Protein AF-A0A2I0HFH2-F1 (afdb_monomer)

Secondary structure (DSSP, 8-state):
-EEEEETTEEEE---HHHHHHHHHHHHHHHHHHHHTT-SEEE---TT--EEE-TT--HHHHHHHHHT-----STT---SS-S----S----SS---SSHHHH-

Solvent-accessible surface area (backbone atoms only — not comparable to full-atom values): 6487 Å² total; per-residue (Å²): 93,74,44,78,83,46,94,99,40,65,49,38,48,69,52,71,69,56,38,50,52,52,37,54,51,51,44,51,52,52,52,50,43,48,74,72,64,39,62,58,55,68,57,89,36,75,84,57,53,62,48,66,45,74,90,56,50,71,69,60,51,51,55,58,49,66,72,58,76,62,78,68,33,52,85,59,75,54,92,45,55,86,72,76,78,89,85,73,88,78,72,93,77,40,87,41,99,44,66,80,67,22,103

Mean predicted aligned error: 5.27 Å

Foldseek 3Di:
DWDCPDPPDIDAWDDPVRFVVVLVVVLVVQVVCLVVPPQKDADQWQVTLIDGSVPDDPVNSVVSSVPRGDATAAPSPDPGDHHDDPPDDDLPQADDPDPVNRD

Structure (mmCIF, N/CA/C/O backbone):
data_AF-A0A2I0HFH2-F1
#
_entry.id   AF-A0A2I0HFH2-F1
#
loop_
_atom_site.group_PDB
_atom_site.id
_atom_site.type_symbol
_atom_site.label_atom_id
_atom_site.label_alt_id
_atom_site.label_comp_id
_atom_site.label_asym_id
_atom_site.label_entity_id
_atom_site.label_seq_id
_atom_site.pdbx_PDB_ins_code
_atom_site.Cartn_x
_atom_site.Cartn_y
_atom_site.Cartn_z
_atom_site.occupancy
_atom_site.B_iso_or_equiv
_atom_site.auth_seq_id
_atom_site.auth_comp_id
_atom_site.auth_asym_id
_atom_site.auth_atom_id
_atom_site.pdbx_PDB_model_num
ATOM 1 N N . SER A 1 1 ? 13.170 -0.914 -10.119 1.00 74.69 1 SER A N 1
ATOM 2 C CA . SER A 1 1 ? 13.074 -1.632 -11.407 1.00 74.69 1 SER A CA 1
ATOM 3 C C . SER A 1 1 ? 13.128 -3.133 -11.164 1.00 74.69 1 SER A C 1
ATOM 5 O O . SER A 1 1 ? 13.531 -3.560 -10.085 1.00 74.69 1 SER A O 1
ATOM 7 N N . GLY A 1 2 ? 12.676 -3.926 -12.139 1.00 78.62 2 GLY A N 1
ATOM 8 C CA . GLY A 1 2 ? 12.786 -5.384 -12.115 1.00 78.62 2 GLY A CA 1
ATOM 9 C C . GLY A 1 2 ? 13.889 -5.871 -13.050 1.00 78.62 2 GLY A C 1
ATOM 10 O O . GLY A 1 2 ? 14.022 -5.345 -14.150 1.00 78.62 2 GLY A O 1
ATOM 11 N N . GLU A 1 3 ? 14.652 -6.869 -12.622 1.00 80.62 3 GLU A N 1
ATOM 12 C CA . GLU A 1 3 ? 15.726 -7.508 -13.386 1.00 80.62 3 GLU A CA 1
ATOM 13 C C . GLU A 1 3 ? 15.618 -9.035 -13.250 1.00 80.62 3 GLU A C 1
ATOM 15 O O . GLU A 1 3 ? 15.403 -9.557 -12.155 1.00 80.62 3 GLU A O 1
ATOM 20 N N . VAL A 1 4 ? 15.787 -9.781 -14.344 1.00 80.81 4 VAL A N 1
ATOM 21 C CA . VAL A 1 4 ? 15.844 -11.251 -14.297 1.00 80.81 4 VAL A CA 1
ATOM 22 C C . VAL A 1 4 ? 17.288 -11.682 -14.045 1.00 80.81 4 VAL A C 1
ATOM 24 O O . VAL A 1 4 ? 18.099 -11.707 -14.962 1.00 80.81 4 VAL A O 1
ATOM 27 N N . ARG A 1 5 ? 17.610 -12.043 -12.797 1.00 81.06 5 ARG A N 1
ATOM 28 C CA . ARG A 1 5 ? 18.951 -12.543 -12.417 1.00 81.06 5 ARG A CA 1
ATOM 29 C C . ARG A 1 5 ? 19.081 -14.065 -12.474 1.00 81.06 5 ARG A C 1
ATOM 31 O O . ARG A 1 5 ? 20.180 -14.592 -12.593 1.00 81.06 5 ARG A O 1
ATOM 38 N N . GLN A 1 6 ? 17.962 -14.776 -12.357 1.00 82.94 6 GLN A N 1
ATOM 39 C CA . GLN A 1 6 ? 17.884 -16.235 -12.407 1.00 82.94 6 GLN A CA 1
ATOM 40 C C . GLN A 1 6 ? 16.625 -16.627 -13.184 1.00 82.94 6 GLN A C 1
ATOM 42 O O . GLN A 1 6 ? 15.585 -15.986 -13.037 1.00 82.94 6 GLN A O 1
ATOM 47 N N . GLN A 1 7 ? 16.694 -17.689 -13.992 1.00 82.81 7 GLN A N 1
ATOM 48 C CA . GLN A 1 7 ? 15.530 -18.196 -14.722 1.00 82.81 7 GLN A CA 1
ATOM 49 C C . GLN A 1 7 ? 14.340 -18.414 -13.771 1.00 82.81 7 GLN A C 1
ATOM 51 O O . GLN A 1 7 ? 14.479 -19.025 -12.712 1.00 82.81 7 GLN A O 1
ATOM 56 N N . GLY A 1 8 ? 13.174 -17.883 -14.148 1.00 79.19 8 GLY A N 1
ATOM 57 C CA . GLY A 1 8 ? 11.947 -17.978 -1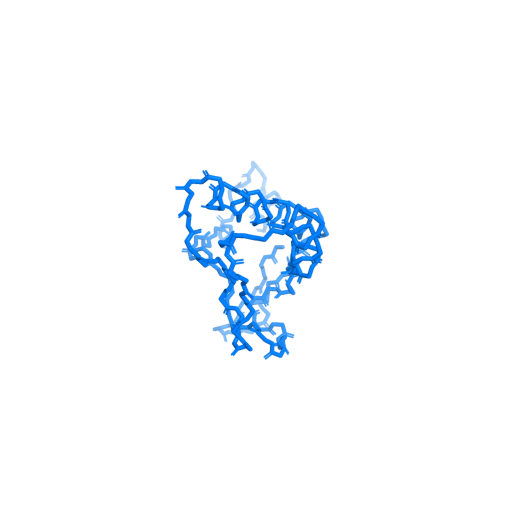3.353 1.00 79.19 8 GLY A CA 1
ATOM 58 C C . GLY A 1 8 ? 11.879 -17.048 -12.135 1.00 79.19 8 GLY A C 1
ATOM 59 O O . GLY A 1 8 ? 10.886 -17.099 -11.415 1.00 79.19 8 GLY A O 1
ATOM 60 N N . LYS A 1 9 ? 12.884 -16.191 -11.895 1.00 78.50 9 LYS A N 1
ATOM 61 C CA . LYS A 1 9 ? 12.880 -15.221 -10.790 1.00 78.50 9 LYS A CA 1
ATOM 62 C C . LYS A 1 9 ? 13.190 -13.809 -11.268 1.00 78.50 9 LYS A C 1
ATOM 64 O O . LYS A 1 9 ? 14.233 -13.545 -11.865 1.00 78.50 9 LYS A O 1
ATOM 69 N N . ILE A 1 10 ? 12.299 -12.887 -10.924 1.00 77.38 10 ILE A N 1
ATOM 70 C CA . ILE A 1 10 ? 12.507 -11.452 -11.106 1.00 77.38 10 ILE A CA 1
ATOM 71 C C . ILE A 1 10 ? 12.995 -10.894 -9.772 1.00 77.38 10 ILE A C 1
ATOM 73 O O . ILE A 1 10 ? 12.313 -11.019 -8.757 1.00 77.38 10 ILE A O 1
ATOM 77 N N . HIS A 1 11 ? 14.172 -10.281 -9.777 1.00 79.69 11 HIS A N 1
ATOM 78 C CA . HIS A 1 11 ? 14.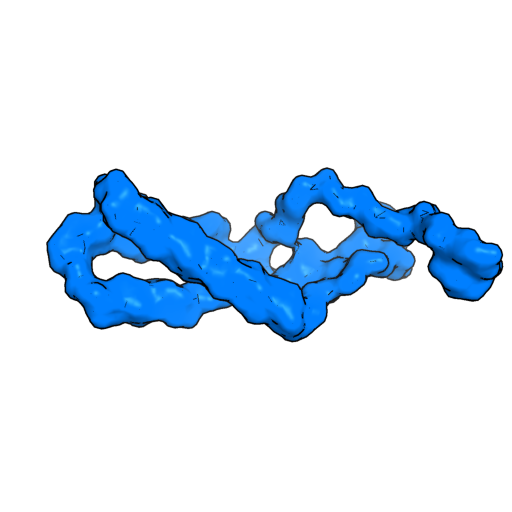624 -9.443 -8.681 1.00 79.69 11 HIS A CA 1
ATOM 79 C C . HIS A 1 11 ? 14.006 -8.061 -8.859 1.00 79.69 11 HIS A C 1
ATOM 81 O O . HIS A 1 11 ? 14.195 -7.429 -9.897 1.00 79.69 11 HIS A O 1
ATOM 87 N N . TYR A 1 12 ? 13.236 -7.605 -7.878 1.00 79.81 12 TYR A N 1
ATOM 88 C CA . TYR A 1 12 ? 12.529 -6.337 -7.964 1.00 79.81 12 TYR A CA 1
ATOM 89 C C . TYR A 1 12 ? 12.919 -5.441 -6.796 1.00 79.81 12 TYR A C 1
ATOM 91 O O . TYR A 1 12 ? 12.744 -5.810 -5.637 1.00 79.81 12 TYR A O 1
ATOM 99 N N . THR A 1 13 ? 13.417 -4.250 -7.110 1.00 81.62 13 THR A N 1
ATOM 100 C CA . THR A 1 13 ? 13.818 -3.255 -6.111 1.00 81.62 13 THR A CA 1
ATOM 101 C C . THR A 1 13 ? 13.019 -1.982 -6.327 1.00 81.62 13 THR A C 1
ATOM 103 O O . THR A 1 13 ? 12.933 -1.480 -7.455 1.00 81.62 13 THR A O 1
ATOM 106 N N . LEU A 1 14 ? 12.435 -1.446 -5.258 1.00 85.25 14 LEU A N 1
ATOM 107 C CA . LEU A 1 14 ? 11.811 -0.129 -5.302 1.00 85.25 14 LEU A CA 1
ATOM 108 C C . LEU A 1 14 ? 12.848 0.965 -5.078 1.00 85.25 14 LEU A C 1
ATOM 110 O O . LEU A 1 14 ? 13.724 0.832 -4.224 1.00 85.25 14 LEU A O 1
ATOM 114 N N . SER A 1 15 ? 12.710 2.071 -5.810 1.00 89.44 15 SER A N 1
ATOM 115 C CA . SER A 1 15 ? 13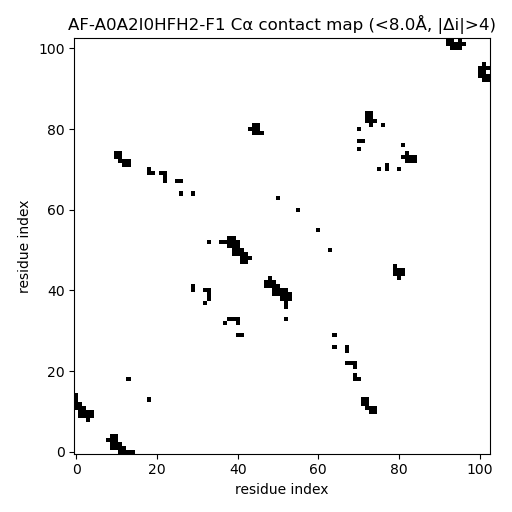.429 3.291 -5.453 1.00 89.44 15 SER A CA 1
ATOM 116 C C . SER A 1 15 ? 12.861 3.875 -4.155 1.00 89.44 15 SER A C 1
ATOM 118 O O . SER A 1 15 ? 11.726 3.579 -3.775 1.00 89.44 15 SER A O 1
ATOM 120 N N . GLN A 1 16 ? 13.628 4.729 -3.473 1.00 91.56 16 GLN A N 1
ATOM 121 C CA . GLN A 1 16 ? 13.125 5.396 -2.266 1.00 91.56 16 GLN A CA 1
ATOM 122 C C . GLN A 1 16 ? 11.907 6.277 -2.559 1.00 91.56 16 GLN A C 1
ATOM 124 O O . GLN A 1 16 ? 10.932 6.238 -1.817 1.00 91.56 16 GLN A O 1
ATOM 129 N N . VAL A 1 17 ? 11.915 6.975 -3.698 1.00 95.25 17 VAL A N 1
ATOM 130 C CA . VAL A 1 17 ? 10.788 7.806 -4.141 1.00 95.25 17 VAL A CA 1
ATOM 131 C C . VAL A 1 17 ? 9.524 6.960 -4.335 1.00 95.25 17 VAL A C 1
ATOM 133 O O . VAL A 1 17 ? 8.443 7.353 -3.902 1.00 95.25 17 VAL A O 1
ATOM 136 N N . ASP A 1 18 ? 9.642 5.765 -4.924 1.00 91.19 18 ASP A N 1
ATOM 137 C CA . ASP A 1 18 ? 8.495 4.859 -5.076 1.00 91.19 18 ASP A CA 1
ATOM 138 C C . ASP A 1 18 ? 7.955 4.393 -3.718 1.00 91.19 18 ASP A C 1
ATOM 140 O O . ASP A 1 18 ? 6.740 4.353 -3.520 1.00 91.19 18 ASP A O 1
ATOM 144 N N . LYS A 1 19 ? 8.841 4.063 -2.766 1.00 91.12 19 LYS A N 1
ATOM 145 C CA . LYS A 1 19 ? 8.445 3.662 -1.405 1.00 91.12 19 LYS A CA 1
ATOM 146 C C . LYS A 1 19 ? 7.695 4.783 -0.688 1.00 91.12 19 LYS A C 1
ATOM 148 O O . LYS A 1 19 ? 6.653 4.530 -0.085 1.00 91.12 19 LYS A O 1
ATOM 153 N N . GLU A 1 20 ? 8.188 6.014 -0.782 1.00 94.38 20 GLU A N 1
ATOM 154 C CA . GLU A 1 20 ? 7.552 7.197 -0.194 1.00 94.38 20 GLU A CA 1
ATOM 155 C C . GLU A 1 20 ? 6.172 7.462 -0.806 1.00 94.38 20 GLU A C 1
ATOM 157 O O . GLU A 1 20 ? 5.199 7.649 -0.071 1.00 94.38 20 GLU A O 1
ATOM 162 N N . ASN A 1 21 ? 6.055 7.388 -2.134 1.00 95.56 21 ASN A N 1
ATOM 163 C CA . ASN A 1 21 ? 4.784 7.561 -2.838 1.00 95.56 21 ASN A CA 1
ATOM 164 C C . ASN A 1 21 ? 3.761 6.484 -2.458 1.00 95.56 21 ASN A C 1
ATOM 166 O O . ASN A 1 21 ? 2.601 6.798 -2.182 1.00 95.56 21 ASN A O 1
ATOM 170 N N . LEU A 1 22 ? 4.181 5.217 -2.397 1.00 92.44 22 LEU A N 1
ATOM 171 C CA . LEU A 1 22 ? 3.320 4.114 -1.966 1.00 92.44 22 LEU A CA 1
ATOM 172 C C . LEU A 1 22 ? 2.863 4.296 -0.514 1.00 92.44 22 LEU A C 1
ATOM 174 O O . LEU A 1 22 ? 1.680 4.117 -0.218 1.00 92.44 22 LEU A O 1
ATOM 178 N N . ARG A 1 23 ? 3.769 4.712 0.381 1.00 93.62 23 ARG A N 1
ATOM 179 C CA . ARG A 1 23 ? 3.445 4.989 1.786 1.00 93.62 23 ARG A CA 1
ATOM 180 C C . ARG A 1 23 ? 2.428 6.123 1.895 1.00 93.62 23 ARG A C 1
ATOM 182 O O . ARG A 1 23 ? 1.428 5.979 2.596 1.00 93.62 23 ARG A O 1
ATOM 189 N N . ALA A 1 24 ? 2.646 7.223 1.178 1.00 96.44 24 ALA A N 1
ATOM 190 C CA . ALA A 1 24 ? 1.733 8.362 1.154 1.00 96.44 24 ALA A CA 1
ATOM 191 C C . ALA A 1 24 ? 0.343 7.970 0.621 1.00 96.44 24 ALA A C 1
ATOM 193 O O . ALA A 1 24 ? -0.672 8.298 1.240 1.00 96.44 24 ALA A O 1
ATOM 194 N N . GLY A 1 25 ? 0.292 7.211 -0.478 1.00 95.94 25 GLY A N 1
ATOM 195 C CA . GLY A 1 25 ? -0.952 6.721 -1.073 1.00 95.94 25 GLY A CA 1
ATOM 196 C C . GLY A 1 25 ? -1.736 5.787 -0.148 1.00 95.94 25 GLY A C 1
ATOM 197 O O . GLY A 1 25 ? -2.950 5.946 0.004 1.00 95.94 25 GLY A O 1
ATOM 198 N N . LEU A 1 26 ? -1.057 4.854 0.526 1.00 94.44 26 LEU A N 1
ATOM 199 C CA . LEU A 1 26 ? -1.697 3.944 1.479 1.00 94.44 26 LEU A CA 1
ATOM 200 C C . LEU A 1 26 ? -2.239 4.696 2.701 1.00 94.44 26 LEU A C 1
ATOM 202 O O . LEU A 1 26 ? -3.394 4.492 3.075 1.00 94.44 26 LEU A O 1
ATOM 206 N N . ARG A 1 27 ? -1.464 5.632 3.269 1.00 96.75 27 ARG A N 1
ATOM 207 C CA . ARG A 1 27 ? -1.943 6.492 4.365 1.00 96.75 27 ARG A CA 1
ATOM 208 C C . ARG A 1 27 ? -3.193 7.269 3.970 1.00 96.75 27 ARG A C 1
ATOM 210 O O . ARG A 1 27 ? -4.158 7.319 4.729 1.00 96.75 27 ARG A O 1
ATOM 217 N N . GLN A 1 28 ? -3.187 7.861 2.778 1.00 97.62 28 GLN A N 1
ATOM 218 C CA . GLN A 1 28 ? -4.329 8.624 2.287 1.00 97.62 28 GLN A CA 1
ATOM 219 C C . GLN A 1 28 ? -5.553 7.732 2.057 1.00 97.62 28 GLN A C 1
ATOM 221 O O . GLN A 1 28 ? -6.665 8.121 2.405 1.00 97.62 28 GLN A O 1
ATOM 226 N N . SER A 1 29 ? -5.351 6.522 1.536 1.00 96.88 29 SER A N 1
ATOM 227 C CA . SER A 1 29 ? -6.424 5.543 1.340 1.00 96.88 29 SER A CA 1
ATOM 228 C C . SER A 1 29 ? -7.080 5.164 2.671 1.00 96.88 29 SER A C 1
ATOM 230 O O . SER A 1 29 ? -8.303 5.190 2.779 1.00 96.88 29 SER A O 1
ATOM 232 N N . LEU A 1 30 ? -6.283 4.898 3.711 1.00 96.56 30 LEU A N 1
ATOM 233 C CA . LEU A 1 30 ? -6.784 4.604 5.057 1.00 96.56 30 LEU A CA 1
ATOM 234 C C . LEU A 1 30 ? -7.570 5.785 5.648 1.00 96.56 30 LEU A C 1
ATOM 236 O O . LEU A 1 30 ? -8.657 5.575 6.181 1.00 96.56 30 LEU A O 1
ATOM 240 N N . ARG A 1 31 ? -7.090 7.028 5.488 1.00 96.19 31 ARG A N 1
ATOM 241 C CA . ARG A 1 31 ? -7.837 8.230 5.913 1.00 96.19 31 ARG A CA 1
ATOM 242 C C . ARG A 1 31 ? -9.192 8.347 5.221 1.00 96.19 31 ARG A C 1
ATOM 244 O O . ARG A 1 31 ? -10.180 8.659 5.878 1.00 96.19 31 ARG A O 1
ATOM 251 N N . ILE A 1 32 ? -9.246 8.084 3.914 1.00 97.50 32 ILE A N 1
ATOM 252 C CA . ILE A 1 32 ? -10.498 8.108 3.147 1.00 97.50 32 ILE A CA 1
ATOM 253 C C . ILE A 1 32 ? -11.465 7.042 3.670 1.00 97.50 32 ILE A C 1
ATOM 255 O O . ILE A 1 32 ? -12.637 7.346 3.867 1.00 97.50 32 ILE A O 1
ATOM 259 N N . LEU A 1 33 ? -10.987 5.823 3.941 1.00 97.06 33 LEU A N 1
ATOM 260 C CA . LEU A 1 33 ? -11.821 4.748 4.490 1.00 97.06 33 LEU A CA 1
ATOM 261 C C . LEU A 1 33 ? -12.391 5.109 5.870 1.00 97.06 33 LEU A C 1
ATOM 263 O O . LEU A 1 33 ? -13.587 4.931 6.097 1.00 97.06 33 LEU A O 1
ATOM 267 N N . ILE A 1 34 ? -11.569 5.671 6.763 1.00 95.31 34 ILE A N 1
ATOM 268 C CA . ILE A 1 34 ? -12.015 6.156 8.080 1.00 95.31 34 ILE A CA 1
ATOM 269 C C . ILE A 1 34 ? -13.081 7.248 7.911 1.00 95.31 34 ILE A C 1
ATOM 271 O O . ILE A 1 34 ? -14.153 7.165 8.505 1.00 95.31 34 ILE A O 1
ATOM 275 N N . ALA A 1 35 ? -12.820 8.247 7.062 1.00 94.50 35 ALA A N 1
ATOM 276 C CA . ALA A 1 35 ? -13.749 9.349 6.808 1.00 94.50 35 ALA A CA 1
ATOM 277 C C . ALA A 1 35 ? -15.063 8.891 6.149 1.00 94.50 35 ALA A C 1
ATOM 279 O O . ALA A 1 35 ? -16.106 9.502 6.368 1.00 94.50 35 ALA A O 1
ATOM 280 N N . ALA A 1 36 ? -15.026 7.805 5.373 1.00 96.69 36 ALA A N 1
ATOM 281 C CA . ALA A 1 36 ? -16.204 7.171 4.787 1.00 96.69 36 ALA A CA 1
ATOM 282 C C . ALA A 1 36 ? -17.039 6.366 5.804 1.00 96.69 36 ALA A C 1
ATOM 284 O O . ALA A 1 36 ? -18.087 5.835 5.440 1.00 96.69 36 ALA A O 1
ATOM 285 N N . GLY A 1 37 ? -16.604 6.279 7.066 1.00 95.25 37 GLY A N 1
ATOM 286 C CA . GLY A 1 37 ? -17.327 5.592 8.135 1.00 95.25 37 GLY A CA 1
ATOM 287 C C . GLY A 1 37 ? -17.003 4.104 8.258 1.00 95.25 37 GLY A C 1
ATOM 288 O O . GLY A 1 37 ? -17.817 3.356 8.799 1.00 95.25 37 GLY A O 1
ATOM 289 N N . ALA A 1 38 ? -15.843 3.650 7.767 1.00 96.81 38 ALA A N 1
ATOM 290 C CA . ALA A 1 38 ? -15.374 2.296 8.052 1.00 96.81 38 ALA A CA 1
ATOM 291 C C . ALA A 1 38 ? -15.296 2.073 9.571 1.00 96.81 38 ALA A C 1
ATOM 293 O O . ALA A 1 38 ? -14.820 2.938 10.296 1.00 96.81 38 ALA A O 1
ATOM 294 N N . THR A 1 39 ? -15.756 0.920 10.063 1.00 96.81 39 THR A N 1
ATOM 295 C CA . THR A 1 39 ? -15.695 0.577 11.499 1.00 96.81 39 THR A CA 1
ATOM 296 C C . THR A 1 39 ? -14.300 0.104 11.923 1.00 96.81 39 THR A C 1
ATOM 298 O O . THR A 1 39 ? -13.906 0.264 13.078 1.00 96.81 39 THR A O 1
ATOM 301 N N . GLU A 1 40 ? -13.542 -0.465 10.987 1.00 96.50 40 GLU A N 1
ATOM 302 C CA . GLU A 1 40 ? -12.170 -0.941 11.157 1.00 96.50 40 GLU A CA 1
ATOM 303 C C . GLU A 1 40 ? -11.422 -0.763 9.830 1.00 96.50 40 GLU A C 1
ATOM 305 O O . GLU A 1 40 ? -11.988 -0.992 8.758 1.00 96.50 40 GLU A O 1
ATOM 310 N N . VAL A 1 41 ? -10.153 -0.365 9.901 1.00 96.75 41 VAL A N 1
ATOM 311 C CA . VAL A 1 41 ? -9.247 -0.313 8.747 1.00 96.75 41 VAL A CA 1
ATOM 312 C C . VAL A 1 41 ? -7.923 -0.980 9.094 1.00 96.75 41 VAL A C 1
ATOM 314 O O . VAL A 1 41 ? -7.527 -1.033 10.257 1.00 96.75 41 VAL A O 1
ATOM 317 N N . GLY A 1 42 ? -7.219 -1.489 8.089 1.00 94.69 42 GLY A N 1
ATOM 318 C CA . GLY A 1 42 ? -5.978 -2.227 8.285 1.00 94.69 42 GLY A CA 1
ATOM 319 C C . GLY A 1 42 ? -5.186 -2.395 7.000 1.00 94.69 42 GLY A C 1
ATOM 320 O O . GLY A 1 42 ? -5.605 -1.957 5.926 1.00 94.69 42 GLY A O 1
ATOM 321 N N . THR A 1 43 ? -4.032 -3.041 7.121 1.00 91.25 43 THR A N 1
ATOM 322 C CA . THR A 1 43 ? -3.202 -3.445 5.983 1.00 91.25 43 THR A CA 1
ATOM 323 C C . THR A 1 43 ? -3.228 -4.967 5.828 1.00 91.25 43 THR A C 1
ATOM 325 O O . THR A 1 43 ? -3.724 -5.687 6.688 1.00 91.25 43 THR A O 1
ATOM 328 N N . HIS A 1 44 ? -2.700 -5.478 4.714 1.00 88.50 44 HIS A N 1
ATOM 329 C CA . HIS A 1 44 ? -2.595 -6.923 4.462 1.00 88.50 44 HIS A CA 1
ATOM 330 C C . HIS A 1 44 ? -1.372 -7.572 5.140 1.00 88.50 44 HIS A C 1
ATOM 332 O O . HIS A 1 44 ? -0.927 -8.636 4.711 1.00 88.50 44 HIS A O 1
ATOM 338 N N . ARG A 1 45 ? -0.801 -6.943 6.175 1.00 89.44 45 ARG A N 1
ATOM 339 C CA . ARG A 1 45 ? 0.289 -7.552 6.945 1.00 8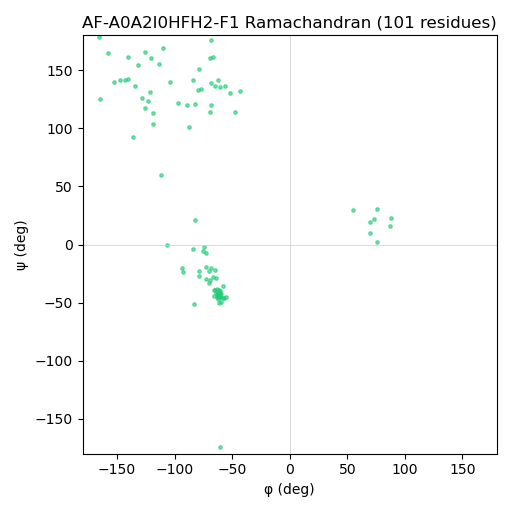9.44 45 ARG A CA 1
ATOM 340 C C . ARG A 1 45 ? -0.185 -8.831 7.627 1.00 89.44 45 ARG A C 1
ATOM 342 O O . ARG A 1 45 ? -1.301 -8.891 8.145 1.00 89.44 45 ARG A O 1
ATOM 349 N N . SER A 1 46 ? 0.674 -9.845 7.664 1.00 89.69 46 SER A N 1
ATOM 350 C CA . SER A 1 46 ? 0.340 -11.153 8.243 1.00 89.69 46 SER A CA 1
ATOM 351 C C . SER A 1 46 ? 0.153 -11.133 9.761 1.00 89.69 46 SER A C 1
ATOM 353 O O . SER A 1 46 ? -0.513 -12.015 10.296 1.00 89.69 46 SER A O 1
ATOM 355 N N . ASP A 1 47 ? 0.689 -10.124 1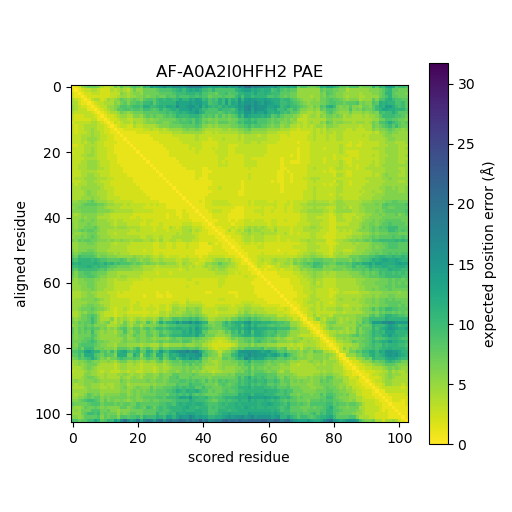0.451 1.00 91.06 47 ASP A N 1
ATOM 356 C CA . ASP A 1 47 ? 0.444 -9.874 11.878 1.00 91.06 47 ASP A CA 1
ATOM 357 C C . ASP A 1 47 ? -0.941 -9.262 12.166 1.00 91.06 47 ASP A C 1
ATOM 359 O O . ASP A 1 47 ? -1.340 -9.130 13.324 1.00 91.06 47 ASP A O 1
ATOM 363 N N . GLY A 1 48 ? -1.702 -8.921 11.121 1.00 91.75 48 GLY A N 1
ATOM 364 C CA . GLY A 1 48 ? -3.056 -8.401 11.236 1.00 91.75 48 GLY A CA 1
ATOM 365 C C . GLY A 1 48 ? -3.128 -6.940 11.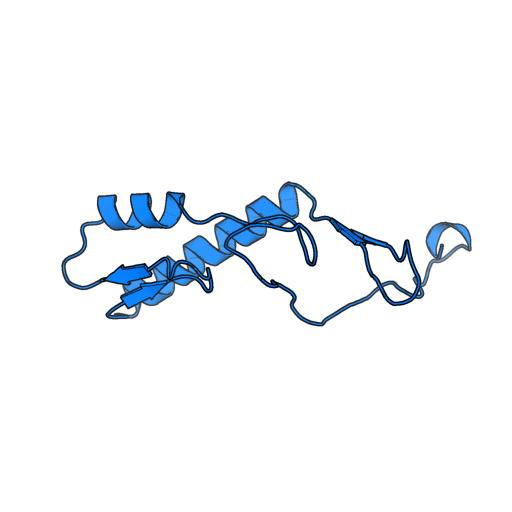673 1.00 91.75 48 GLY A C 1
ATOM 366 O O . GLY A 1 48 ? -4.105 -6.578 12.331 1.00 91.75 48 GLY A O 1
ATOM 367 N N . GLN A 1 49 ? -2.130 -6.113 11.330 1.00 93.88 49 GLN A N 1
ATOM 368 C CA . GLN A 1 49 ? -2.130 -4.669 11.597 1.00 93.88 49 GLN A CA 1
ATOM 369 C C . GLN A 1 49 ? -3.459 -4.002 11.186 1.00 93.88 49 GLN A C 1
ATOM 371 O O . GLN A 1 49 ? -3.791 -3.891 10.001 1.00 93.88 49 GLN A O 1
ATOM 376 N N . ARG A 1 50 ? -4.199 -3.504 12.182 1.00 95.56 50 ARG A N 1
ATOM 377 C CA . ARG A 1 50 ? -5.510 -2.860 12.025 1.00 95.56 50 ARG A CA 1
ATOM 378 C C . ARG A 1 50 ? -5.836 -1.941 13.194 1.00 95.56 50 ARG A C 1
ATOM 380 O O . ARG A 1 50 ? -5.249 -2.068 14.266 1.00 95.56 50 ARG A O 1
ATOM 387 N N . VAL A 1 51 ? -6.834 -1.085 13.009 1.00 96.06 51 VAL A N 1
ATOM 388 C CA . VAL A 1 51 ? -7.362 -0.204 14.049 1.00 96.06 51 VAL A CA 1
ATOM 389 C C . VAL A 1 51 ? -8.880 -0.050 13.928 1.00 96.06 51 VAL A C 1
ATOM 391 O O . VAL A 1 51 ? -9.423 0.042 12.825 1.00 96.06 51 VAL A O 1
ATOM 394 N N . LYS A 1 52 ? -9.574 -0.007 15.071 1.00 96.69 52 LYS A N 1
ATOM 395 C CA . LYS A 1 52 ? -11.003 0.330 15.132 1.00 96.69 52 LYS A CA 1
ATOM 396 C C . LYS A 1 52 ? -11.186 1.834 14.979 1.00 96.69 52 LYS A C 1
ATOM 398 O O . LYS A 1 52 ? -10.501 2.605 15.641 1.00 96.69 52 LYS A O 1
ATOM 403 N N . CYS A 1 53 ? -12.125 2.245 14.140 1.00 95.00 53 CYS A N 1
ATOM 404 C CA . CYS A 1 53 ? -12.341 3.652 13.812 1.00 95.00 53 CYS A CA 1
ATOM 405 C C . CYS A 1 53 ? -13.406 4.318 14.694 1.00 95.00 53 CYS A C 1
ATOM 407 O O . CYS A 1 53 ? -13.453 5.540 14.798 1.00 95.00 53 CYS A O 1
ATOM 409 N N . GLU A 1 54 ? -14.283 3.539 15.328 1.00 91.25 54 GLU A N 1
ATOM 410 C CA . GLU A 1 54 ? -15.325 4.087 16.195 1.00 91.25 54 GLU A CA 1
ATOM 411 C C . GLU A 1 54 ? -14.712 4.699 17.464 1.00 91.25 54 GLU A C 1
ATOM 413 O O . GLU A 1 54 ? -14.038 4.016 18.235 1.00 91.25 54 GLU A O 1
ATOM 418 N N . GLY A 1 55 ? -14.940 5.999 17.677 1.00 89.44 55 GLY A N 1
ATOM 419 C CA . GLY A 1 55 ? -14.454 6.717 18.860 1.00 89.44 55 GLY A CA 1
ATOM 420 C C . GLY A 1 55 ? -12.937 6.931 18.914 1.00 89.44 55 GLY A C 1
ATOM 421 O O . GLY A 1 55 ? -12.433 7.363 19.951 1.00 89.44 55 GLY A O 1
ATOM 422 N N . ILE A 1 56 ? -12.209 6.647 17.827 1.00 93.19 56 ILE A N 1
ATOM 423 C CA . ILE A 1 56 ? -10.759 6.850 17.765 1.00 93.19 56 ILE A CA 1
ATOM 424 C C . ILE A 1 56 ? -10.410 8.343 17.792 1.00 93.19 56 ILE A C 1
ATOM 426 O O . ILE A 1 56 ? -11.069 9.165 17.148 1.00 93.19 56 ILE A O 1
ATOM 430 N N . LYS A 1 57 ? -9.358 8.713 18.529 1.00 94.56 57 LYS A N 1
ATOM 431 C CA . LYS A 1 57 ? -8.847 10.087 18.518 1.00 94.56 57 LYS A CA 1
ATOM 432 C C . LYS A 1 57 ? -8.010 10.325 17.266 1.00 94.56 57 LYS A C 1
ATOM 434 O O . LYS A 1 57 ? -7.355 9.418 16.764 1.00 94.56 57 LYS A O 1
ATOM 439 N N . ALA A 1 58 ? -7.969 11.569 16.796 1.00 92.06 58 ALA A N 1
ATOM 440 C CA . ALA A 1 58 ? -7.156 11.940 15.637 1.00 92.06 58 ALA A CA 1
ATOM 441 C C . ALA A 1 58 ? -5.659 11.618 15.832 1.00 92.06 58 ALA A C 1
ATOM 443 O O . ALA A 1 58 ? -4.992 11.193 14.895 1.00 92.06 58 ALA A O 1
ATOM 444 N N . GLU A 1 59 ? -5.152 11.769 17.057 1.00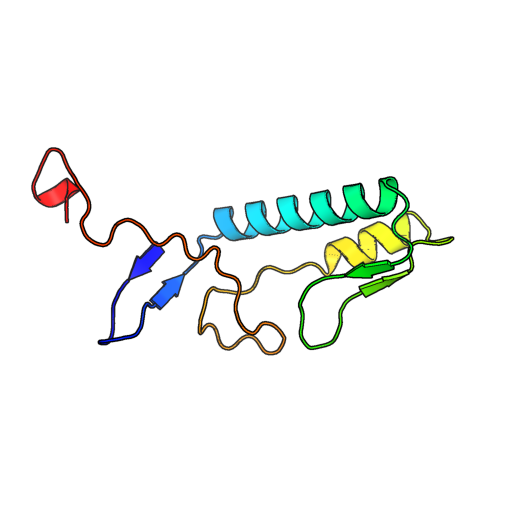 94.81 59 GLU A N 1
ATOM 445 C CA . GLU A 1 59 ? -3.775 11.417 17.432 1.00 94.81 59 GLU A CA 1
ATOM 446 C C . GLU A 1 59 ? -3.497 9.916 17.258 1.00 94.81 59 GLU A C 1
ATOM 448 O O . GLU A 1 59 ? -2.469 9.542 16.699 1.00 94.81 59 GLU A O 1
ATOM 453 N N . ASP A 1 60 ? -4.443 9.064 17.668 1.00 94.25 60 ASP A N 1
ATOM 454 C CA . ASP A 1 60 ? -4.333 7.607 17.547 1.00 94.25 60 ASP A CA 1
ATOM 455 C C . ASP A 1 60 ? -4.422 7.161 16.076 1.00 94.25 60 ASP A C 1
ATOM 457 O O . ASP A 1 60 ? -3.751 6.213 15.668 1.00 94.25 60 ASP A O 1
ATOM 461 N N . VAL A 1 61 ? -5.209 7.873 15.254 1.00 94.19 61 VAL A N 1
ATOM 462 C CA . VAL A 1 61 ? -5.229 7.673 13.796 1.00 94.19 61 VAL A CA 1
ATOM 463 C C . VAL A 1 61 ? -3.856 7.966 13.204 1.00 94.19 61 VAL A C 1
ATOM 465 O O . VAL A 1 61 ? -3.336 7.145 12.456 1.00 94.19 61 VAL A O 1
ATOM 468 N N . GLU A 1 62 ? -3.254 9.114 13.516 1.00 95.88 62 GLU A N 1
ATOM 469 C CA . GLU A 1 62 ? -1.941 9.460 12.963 1.00 95.88 62 GLU A CA 1
ATOM 470 C C . GLU A 1 62 ? -0.841 8.509 13.446 1.00 95.88 62 GLU A C 1
ATOM 472 O O . GLU A 1 62 ? -0.038 8.070 12.624 1.00 95.88 62 GLU A O 1
ATOM 477 N N . ALA A 1 63 ? -0.868 8.090 14.716 1.00 96.06 63 ALA A N 1
ATOM 478 C CA . ALA A 1 63 ? 0.050 7.077 15.237 1.00 96.06 63 ALA A CA 1
ATOM 479 C C . ALA A 1 63 ? -0.056 5.754 14.457 1.00 96.06 63 ALA A C 1
ATOM 481 O O . ALA A 1 63 ? 0.955 5.213 14.014 1.00 96.06 63 ALA A O 1
ATOM 482 N N . PHE A 1 64 ? -1.277 5.275 14.194 1.00 95.75 64 PHE A N 1
ATOM 483 C CA . PHE A 1 64 ? -1.496 4.091 13.360 1.00 95.75 64 PHE A CA 1
ATOM 484 C C . PHE A 1 64 ? -0.982 4.282 11.922 1.00 95.75 64 PHE A C 1
ATOM 486 O O . PHE A 1 64 ? -0.349 3.393 11.350 1.00 95.75 64 PHE A O 1
ATOM 493 N N . LEU A 1 65 ? -1.220 5.451 11.320 1.00 95.88 65 LEU A N 1
ATOM 494 C CA . LEU A 1 65 ? -0.743 5.758 9.969 1.00 95.88 65 LEU A CA 1
ATOM 495 C C . LEU A 1 65 ? 0.788 5.862 9.892 1.00 95.88 65 LEU A C 1
ATOM 497 O O . LEU A 1 65 ? 1.362 5.631 8.823 1.00 95.88 65 LEU A O 1
ATOM 501 N N . ASP A 1 66 ? 1.463 6.228 10.981 1.00 95.62 66 ASP A N 1
ATOM 502 C CA . ASP A 1 66 ? 2.925 6.290 11.065 1.00 95.62 66 ASP A CA 1
ATOM 503 C C . ASP A 1 66 ? 3.569 4.900 11.035 1.00 95.62 66 ASP A C 1
ATOM 505 O O . ASP A 1 66 ? 4.633 4.743 10.428 1.00 95.62 66 ASP A O 1
ATOM 509 N N . GLU A 1 67 ? 2.882 3.880 11.551 1.00 93.25 67 GLU A N 1
ATOM 510 C CA . GLU A 1 67 ? 3.299 2.474 11.468 1.00 93.25 67 GLU A CA 1
ATOM 511 C C . GLU A 1 67 ? 3.139 1.853 10.071 1.00 93.25 67 GLU A C 1
ATOM 513 O O . GLU A 1 67 ? 3.547 0.708 9.841 1.00 93.25 67 GLU A O 1
ATOM 518 N N . VAL A 1 68 ? 2.522 2.564 9.124 1.00 91.62 68 VAL A N 1
ATOM 519 C CA . VAL A 1 68 ? 2.425 2.107 7.736 1.00 91.62 68 VAL A CA 1
ATOM 520 C C . VAL A 1 68 ? 3.813 2.147 7.108 1.00 91.62 68 VAL A C 1
ATOM 522 O O . VAL A 1 68 ? 4.390 3.218 6.890 1.00 91.62 68 VAL A O 1
ATOM 525 N N . ILE A 1 69 ? 4.320 0.965 6.772 1.00 88.94 69 ILE A N 1
ATOM 526 C CA . ILE A 1 69 ? 5.594 0.768 6.083 1.00 88.94 69 ILE A CA 1
ATOM 527 C C . ILE A 1 69 ? 5.371 0.204 4.681 1.00 88.94 69 ILE A C 1
ATOM 529 O O . ILE A 1 69 ? 4.368 -0.455 4.412 1.00 88.94 69 ILE A O 1
ATOM 533 N N . VAL A 1 70 ? 6.332 0.455 3.795 1.00 88.44 70 VAL A N 1
ATOM 534 C CA . VAL A 1 70 ? 6.415 -0.178 2.477 1.00 88.44 70 VAL A CA 1
ATOM 535 C C . VAL A 1 70 ? 7.730 -0.953 2.446 1.00 88.44 70 VAL A C 1
ATOM 537 O O . VAL A 1 70 ? 8.789 -0.320 2.361 1.00 88.44 70 VAL A O 1
ATOM 540 N N . PRO A 1 71 ? 7.692 -2.289 2.585 1.00 85.38 71 PRO A N 1
ATOM 541 C CA . PRO A 1 71 ? 8.896 -3.107 2.530 1.00 85.38 71 PRO A CA 1
ATOM 542 C C . PRO A 1 71 ? 9.477 -3.113 1.112 1.00 85.38 71 PRO A C 1
ATOM 544 O O . PRO A 1 71 ? 8.907 -2.553 0.173 1.00 85.38 71 PRO A O 1
ATOM 547 N N . ASP A 1 72 ? 10.627 -3.759 0.941 1.00 79.88 72 ASP A N 1
ATOM 548 C CA . ASP A 1 72 ? 11.137 -4.049 -0.395 1.00 79.88 72 ASP A CA 1
ATOM 549 C C . ASP A 1 72 ? 10.253 -5.052 -1.142 1.00 79.88 72 ASP A C 1
ATOM 551 O O . ASP A 1 72 ? 9.450 -5.770 -0.542 1.00 79.88 72 ASP A O 1
ATOM 555 N N . GLY A 1 73 ? 10.413 -5.080 -2.466 1.00 74.69 73 GLY A N 1
ATOM 556 C CA . GLY A 1 73 ? 9.543 -5.794 -3.396 1.00 74.69 73 GLY A CA 1
ATOM 557 C C . GLY A 1 73 ? 9.460 -7.314 -3.201 1.00 74.69 73 GLY A C 1
ATOM 558 O O . GLY A 1 73 ? 10.028 -7.878 -2.268 1.00 74.69 73 GLY A O 1
ATOM 559 N N . PRO A 1 74 ? 8.756 -8.010 -4.111 1.00 73.62 74 PRO A N 1
ATOM 560 C CA . PRO A 1 74 ? 8.632 -9.464 -4.088 1.00 73.62 74 PRO A CA 1
ATOM 561 C C . PRO A 1 74 ? 9.962 -10.173 -3.796 1.00 73.62 74 PRO A C 1
ATOM 563 O O . PRO A 1 74 ? 10.971 -9.898 -4.445 1.00 73.62 74 PRO A O 1
ATOM 566 N N . SER A 1 75 ? 9.945 -11.137 -2.873 1.00 71.62 75 SER A N 1
ATOM 567 C CA . SER A 1 75 ? 11.138 -11.874 -2.412 1.00 71.62 75 SER A CA 1
ATOM 568 C C . SER A 1 75 ? 12.141 -11.066 -1.572 1.00 71.62 75 SER A C 1
ATOM 570 O O . SER A 1 75 ? 13.284 -11.500 -1.433 1.00 71.62 75 SER A O 1
ATOM 572 N N . SER A 1 76 ? 11.740 -9.931 -0.987 1.00 77.19 76 SER A N 1
ATOM 573 C CA . SER A 1 76 ? 12.549 -9.191 -0.003 1.00 77.19 76 SER A CA 1
ATOM 574 C C . SER A 1 76 ? 12.785 -9.960 1.299 1.00 77.19 76 SER A C 1
ATOM 576 O O . SER A 1 76 ? 13.757 -9.687 1.997 1.00 77.19 76 SER A O 1
ATOM 578 N N . GLY A 1 77 ? 11.928 -10.940 1.604 1.00 75.81 77 GLY A N 1
ATOM 579 C CA . GLY A 1 77 ? 12.004 -11.711 2.844 1.00 75.81 77 GLY A CA 1
ATOM 580 C C . GLY A 1 77 ? 11.550 -10.921 4.071 1.00 75.81 77 GLY A C 1
ATOM 581 O O . GLY A 1 77 ? 11.953 -11.264 5.178 1.00 75.81 77 GLY A O 1
ATOM 582 N N . ASP A 1 78 ? 10.748 -9.869 3.878 1.00 85.00 78 ASP A N 1
ATOM 583 C CA . ASP A 1 78 ? 10.123 -9.154 4.986 1.00 85.00 78 ASP A CA 1
ATOM 584 C C . ASP A 1 78 ? 9.213 -10.095 5.793 1.00 85.00 78 ASP A C 1
ATOM 586 O O . ASP A 1 78 ? 8.461 -10.893 5.232 1.00 85.00 78 ASP A O 1
ATOM 590 N N . GLU A 1 79 ? 9.308 -10.002 7.118 1.00 84.62 79 GLU A N 1
ATOM 591 C CA . GLU A 1 79 ? 8.638 -10.892 8.065 1.00 84.62 79 GLU A CA 1
ATOM 592 C C . GLU A 1 79 ? 7.112 -10.855 7.938 1.00 84.62 79 GLU A C 1
ATOM 594 O O . GLU A 1 79 ? 6.460 -11.897 8.016 1.00 84.62 79 GLU A O 1
ATOM 599 N N . ASN A 1 80 ? 6.544 -9.664 7.729 1.00 87.75 80 ASN A N 1
ATOM 600 C CA . ASN A 1 80 ? 5.101 -9.444 7.816 1.00 87.75 80 ASN A CA 1
ATOM 601 C C . ASN A 1 80 ? 4.428 -9.245 6.455 1.00 87.75 80 ASN A C 1
ATOM 603 O O . ASN A 1 80 ? 3.208 -9.062 6.387 1.00 87.75 80 ASN A O 1
ATOM 607 N N . TRP A 1 81 ? 5.200 -9.276 5.368 1.00 83.81 81 TRP A N 1
ATOM 608 C CA . TRP A 1 81 ? 4.713 -8.991 4.025 1.00 83.81 81 TRP A CA 1
ATOM 609 C C . TRP A 1 81 ? 5.029 -10.126 3.058 1.00 83.81 81 TRP A C 1
ATOM 611 O O . TRP A 1 81 ? 6.178 -10.420 2.748 1.00 83.81 81 TRP A O 1
ATOM 621 N N . THR A 1 82 ? 3.979 -10.745 2.517 1.00 68.12 82 THR A N 1
ATOM 622 C CA . THR A 1 82 ? 4.132 -11.901 1.623 1.00 68.12 82 THR A CA 1
ATOM 623 C C . THR A 1 82 ? 4.427 -11.481 0.181 1.00 68.12 82 THR A C 1
ATOM 625 O O . THR A 1 82 ? 5.367 -11.973 -0.440 1.00 68.12 82 THR A O 1
ATOM 628 N N . LEU A 1 83 ? 3.616 -10.575 -0.375 1.00 72.19 83 LEU A N 1
ATOM 629 C CA . LEU A 1 83 ? 3.749 -10.072 -1.743 1.00 72.19 83 LEU A CA 1
ATOM 630 C C . LEU A 1 83 ? 2.911 -8.797 -1.910 1.00 72.19 83 LEU A C 1
ATOM 632 O O . LEU A 1 83 ? 1.701 -8.839 -1.704 1.00 72.19 83 LEU A O 1
ATOM 636 N N . TYR A 1 84 ? 3.511 -7.692 -2.361 1.00 74.00 84 TYR A N 1
ATOM 637 C CA . TYR A 1 84 ? 2.756 -6.571 -2.929 1.00 74.00 84 TYR A CA 1
ATOM 638 C C . TYR A 1 84 ? 3.193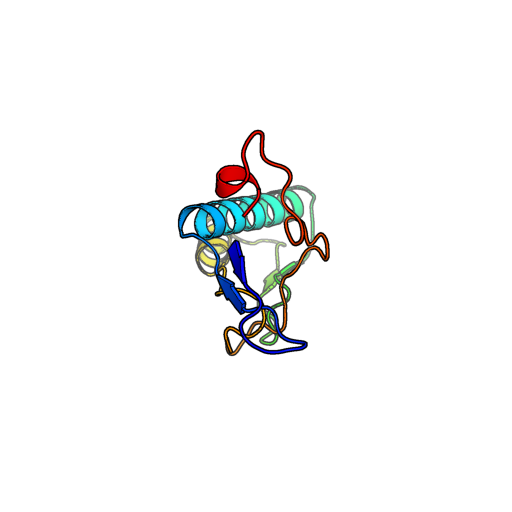 -6.366 -4.388 1.00 74.00 84 TYR A C 1
ATOM 640 O O . TYR A 1 84 ? 4.346 -6.066 -4.691 1.00 74.00 84 TYR A O 1
ATOM 648 N N . CYS A 1 85 ? 2.277 -6.625 -5.320 1.00 76.94 85 CYS A N 1
ATOM 649 C CA . CYS A 1 85 ? 2.503 -6.518 -6.760 1.00 76.94 85 CYS A CA 1
ATOM 650 C C . CYS A 1 85 ? 1.172 -6.211 -7.450 1.00 76.94 85 CYS A C 1
ATOM 652 O O . CYS A 1 85 ? 0.146 -6.785 -7.095 1.00 76.94 85 CYS A O 1
ATOM 654 N N . CYS A 1 86 ? 1.187 -5.337 -8.455 1.00 82.38 86 CYS A N 1
ATOM 655 C CA . CYS A 1 86 ? 0.002 -5.043 -9.260 1.00 82.38 86 CYS A CA 1
ATOM 656 C C . CYS A 1 86 ? -0.216 -6.041 -10.410 1.00 82.38 86 CYS A C 1
ATOM 658 O O . CYS A 1 86 ? -1.201 -5.922 -11.124 1.00 82.38 86 CYS A O 1
ATOM 660 N N . ALA A 1 87 ? 0.703 -6.994 -10.607 1.00 84.75 87 ALA A N 1
ATOM 661 C CA . ALA A 1 87 ? 0.721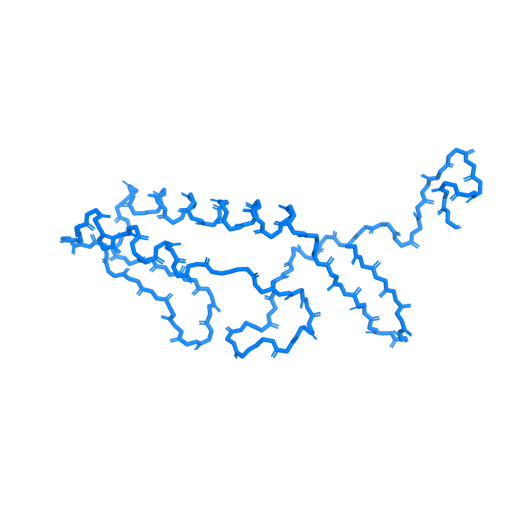 -7.927 -11.735 1.00 84.75 87 ALA A CA 1
ATOM 662 C C . ALA A 1 87 ? 0.687 -7.240 -13.118 1.00 84.75 87 ALA A C 1
ATOM 664 O O . ALA A 1 87 ? 0.237 -7.829 -14.096 1.00 84.75 87 ALA A O 1
ATOM 665 N N . HIS A 1 88 ? 1.240 -6.025 -13.215 1.00 85.81 88 HIS A N 1
ATOM 666 C CA . HIS A 1 88 ? 1.423 -5.291 -14.472 1.00 85.81 88 HIS A CA 1
ATOM 667 C C . HIS A 1 88 ? 2.915 -5.165 -14.844 1.00 85.81 88 HIS A C 1
ATOM 669 O O . HIS A 1 88 ? 3.438 -4.049 -14.909 1.00 85.81 88 HIS A O 1
ATOM 675 N N . PRO A 1 89 ? 3.657 -6.277 -15.032 1.00 80.94 89 PRO A N 1
ATOM 676 C CA . PRO A 1 89 ? 5.051 -6.198 -15.445 1.00 80.94 89 PRO A CA 1
ATOM 677 C C . PRO A 1 89 ? 5.153 -5.597 -16.853 1.00 80.94 89 PRO A C 1
ATOM 679 O O . PRO A 1 89 ? 4.411 -5.968 -17.760 1.00 80.94 89 PRO A O 1
ATOM 682 N N . MET A 1 90 ? 6.103 -4.685 -17.039 1.00 84.12 90 MET A N 1
ATOM 683 C CA . MET A 1 90 ? 6.419 -4.059 -18.324 1.00 84.12 90 MET A CA 1
ATOM 684 C C . MET A 1 90 ? 7.936 -3.916 -18.468 1.00 84.12 90 MET A C 1
ATOM 686 O O . MET A 1 90 ? 8.667 -3.944 -17.477 1.00 84.12 90 MET A O 1
ATOM 690 N N . GLY A 1 91 ? 8.410 -3.730 -19.701 1.00 81.88 91 GLY A N 1
ATOM 691 C CA . GLY A 1 91 ? 9.818 -3.429 -19.976 1.00 81.88 91 GLY A CA 1
ATOM 692 C C . GLY A 1 91 ? 10.741 -4.642 -20.122 1.00 81.88 91 GLY A C 1
ATOM 693 O O . GLY A 1 91 ? 11.951 -4.463 -20.082 1.00 81.88 91 GLY A O 1
ATOM 694 N N . SER A 1 92 ? 10.203 -5.851 -20.314 1.00 79.44 92 SER A N 1
ATOM 695 C CA . SER A 1 92 ? 10.994 -7.042 -20.678 1.00 79.44 92 SER A CA 1
ATOM 696 C C . SER A 1 92 ? 11.546 -6.996 -22.110 1.00 79.44 92 SER A C 1
ATOM 698 O O . SER A 1 92 ? 12.528 -7.665 -22.406 1.00 79.44 92 SER A O 1
ATOM 700 N N . CYS A 1 93 ? 10.924 -6.207 -22.987 1.00 84.44 93 CYS A N 1
ATOM 701 C CA . CYS A 1 93 ? 11.426 -5.823 -24.303 1.00 84.44 93 CYS A CA 1
ATOM 702 C C . CYS A 1 93 ? 11.148 -4.324 -24.442 1.00 84.44 93 CYS A C 1
ATOM 704 O O . CYS A 1 93 ? 10.020 -3.917 -24.732 1.00 84.44 93 CYS A O 1
ATOM 706 N N . ARG A 1 94 ? 12.127 -3.494 -24.069 1.00 86.75 94 ARG A N 1
ATOM 707 C CA . ARG A 1 94 ? 11.966 -2.041 -24.092 1.00 86.75 94 ARG A CA 1
ATOM 708 C C . ARG A 1 94 ? 12.148 -1.560 -25.534 1.00 86.75 94 ARG A C 1
ATOM 710 O O . ARG A 1 94 ? 13.064 -1.968 -26.232 1.00 86.75 94 ARG A O 1
ATOM 717 N N . LEU A 1 95 ? 11.235 -0.710 -25.992 1.00 90.69 95 LEU A N 1
ATOM 718 C CA . LEU A 1 95 ? 11.352 -0.039 -27.283 1.00 90.69 95 LEU A CA 1
ATOM 719 C C . LEU A 1 95 ? 12.115 1.271 -27.069 1.00 90.69 95 LEU A C 1
ATOM 721 O O . LEU A 1 95 ? 11.657 2.115 -26.299 1.00 90.69 95 LEU A O 1
ATOM 725 N N . GLY A 1 96 ? 13.259 1.418 -27.733 1.00 92.75 96 GLY A N 1
ATOM 726 C CA . GLY A 1 96 ? 14.066 2.640 -27.759 1.00 92.75 96 GLY A CA 1
ATOM 727 C C . GLY A 1 96 ? 14.225 3.167 -29.183 1.00 92.75 96 GLY A C 1
ATOM 728 O O . GLY A 1 96 ? 14.019 2.422 -30.143 1.00 92.75 96 GLY A O 1
ATOM 729 N N . ALA A 1 97 ? 14.573 4.448 -29.340 1.00 95.19 97 ALA A N 1
ATOM 730 C CA . ALA A 1 97 ? 14.894 4.996 -30.661 1.00 95.19 97 ALA A CA 1
ATOM 731 C C . ALA A 1 97 ? 16.263 4.500 -31.159 1.00 95.19 97 ALA A C 1
ATOM 733 O O . ALA A 1 97 ? 16.534 4.517 -32.360 1.00 95.19 97 ALA A O 1
ATOM 734 N N . THR A 1 98 ? 17.106 4.029 -30.238 1.00 94.94 98 THR A N 1
ATOM 735 C CA . THR A 1 98 ? 18.393 3.383 -30.499 1.00 94.94 98 THR A CA 1
ATOM 736 C C . THR A 1 98 ? 18.459 2.011 -29.827 1.00 94.94 98 THR A C 1
ATOM 738 O O . THR A 1 98 ? 17.654 1.692 -28.950 1.00 94.94 98 THR A O 1
ATOM 741 N N . GLU A 1 99 ? 19.439 1.201 -30.232 1.00 89.06 99 GLU A N 1
ATOM 742 C CA . GLU A 1 99 ? 19.755 -0.079 -29.584 1.00 89.06 99 GLU A CA 1
ATOM 743 C C . GLU A 1 99 ? 20.037 0.111 -28.084 1.00 89.06 99 GLU A C 1
ATOM 745 O O . GLU A 1 99 ? 19.445 -0.569 -27.256 1.00 89.06 99 GLU A O 1
ATOM 750 N N . GLU A 1 100 ? 20.836 1.120 -27.721 1.00 90.25 100 GLU A N 1
ATOM 751 C CA . GLU A 1 100 ? 21.178 1.427 -26.325 1.00 90.25 100 GLU A CA 1
ATOM 752 C C . GLU A 1 100 ? 19.953 1.832 -25.481 1.00 90.25 100 GLU A C 1
ATOM 754 O O . GLU A 1 100 ? 19.831 1.439 -24.321 1.00 90.25 100 GLU A O 1
ATOM 759 N N . GLU A 1 101 ? 19.010 2.587 -26.054 1.00 87.62 101 GLU A N 1
ATOM 760 C CA . GLU A 1 101 ? 17.767 2.967 -25.367 1.00 87.62 101 GLU A CA 1
ATOM 761 C C . GLU A 1 101 ? 16.782 1.792 -25.222 1.00 87.62 101 GLU A C 1
ATOM 763 O O . GLU A 1 101 ? 15.988 1.757 -24.272 1.00 87.62 101 GLU A O 1
ATOM 768 N N . GLY A 1 102 ? 16.815 0.845 -26.166 1.00 82.62 102 GLY A N 1
ATOM 769 C CA . GLY A 1 102 ? 15.997 -0.372 -26.179 1.00 82.62 102 GLY A CA 1
ATOM 770 C C . GLY A 1 102 ? 16.510 -1.476 -25.248 1.00 82.62 102 GLY A C 1
ATOM 771 O O . GLY A 1 102 ? 15.710 -2.282 -24.766 1.00 82.62 102 GLY A O 1
ATOM 772 N N . GLY A 1 103 ? 17.800 -1.438 -24.909 1.00 74.88 103 GLY A N 1
ATOM 773 C CA . GLY A 1 103 ? 18.458 -2.381 -24.003 1.00 74.88 103 GLY A CA 1
ATOM 774 C C . GLY A 1 103 ? 19.224 -3.483 -24.714 1.00 74.88 103 GLY A C 1
ATOM 775 O O . GLY A 1 103 ? 18.712 -4.020 -25.720 1.00 74.88 103 GLY A O 1
#

InterPro domains:
  IPR007867 Glucose-methanol-choline oxidoreductase, C-terminal [PF05199] (9-101)

Radius of gyration: 17.9 Å; Cα contacts (8 Å, |Δi|>4): 101; chains: 1; bounding box: 38×30×50 Å

Organism: Punica granatum (NCBI:txid22663)

Sequence (103 aa):
SGEVRQQGKIHYTLSQVDKENLRAGLRQSLRILIAAGATEVGTHRSDGQRVKCEGIKAEDVEAFLDEVIVPDGPSSGDENWTLYCCAHPMGSCRLGATEEEGG

pLDDT: mean 88.44, std 7.58, range [68.12, 97.62]